Protein AF-A0A496PRT9-F1 (afdb_monomer_lite)

Radius of gyration: 23.36 Å; chains: 1; bounding box: 37×16×67 Å

Foldseek 3Di:
DVVVVVVVVVVVVVVPDDDDQDVCRPPPQPQHDDPVCVVVSNPDLVPPQDPSCVVRPVVCVVND

pLDDT: mean 87.68, std 6.03, range [66.06, 94.0]

Structure (mmCIF, N/CA/C/O backbone):
data_AF-A0A496PRT9-F1
#
_entry.id   AF-A0A496PRT9-F1
#
loop_
_atom_site.group_PDB
_atom_site.id
_atom_site.type_symbol
_atom_site.label_atom_id
_atom_site.label_alt_id
_atom_site.label_comp_id
_atom_site.label_asym_id
_atom_site.label_entity_id
_atom_site.label_seq_id
_atom_site.pdbx_PDB_ins_code
_atom_site.Cartn_x
_atom_site.Cartn_y
_atom_site.Cartn_z
_atom_site.occupancy
_atom_site.B_iso_or_equiv
_atom_site.auth_seq_id
_atom_site.auth_comp_id
_atom_site.auth_asym_id
_atom_site.auth_atom_id
_atom_site.pdbx_PDB_model_num
ATOM 1 N N . MET A 1 1 ? -21.512 -5.559 47.298 1.00 66.06 1 MET A N 1
ATOM 2 C CA . MET A 1 1 ? -21.202 -6.496 46.186 1.00 66.06 1 MET A CA 1
ATOM 3 C C . MET A 1 1 ? -21.151 -5.825 44.808 1.00 66.06 1 MET A C 1
ATOM 5 O O . MET A 1 1 ? -20.442 -6.311 43.942 1.00 66.06 1 MET A O 1
ATOM 9 N N . THR A 1 2 ? -21.841 -4.704 44.581 1.00 84.19 2 THR A N 1
ATOM 10 C CA . THR A 1 2 ? -21.827 -3.953 43.307 1.00 84.19 2 THR A CA 1
ATOM 11 C C . THR A 1 2 ? -20.507 -3.226 43.022 1.00 84.19 2 THR A C 1
ATOM 13 O O . THR A 1 2 ? -20.022 -3.283 41.900 1.00 84.19 2 THR A O 1
ATOM 16 N N . PHE A 1 3 ? -19.873 -2.622 44.031 1.00 84.94 3 PHE A N 1
ATOM 17 C CA . PHE A 1 3 ? -18.602 -1.893 43.881 1.00 84.94 3 PHE A CA 1
ATOM 18 C C . PHE A 1 3 ? -17.444 -2.764 43.354 1.00 84.94 3 PHE A C 1
ATOM 20 O O . PHE A 1 3 ? -16.741 -2.378 42.425 1.00 84.94 3 PHE A O 1
ATOM 27 N N . ALA A 1 4 ? -17.312 -3.990 43.870 1.00 90.38 4 ALA A N 1
ATOM 28 C CA . ALA A 1 4 ? -16.299 -4.945 43.416 1.00 90.38 4 ALA A CA 1
ATOM 29 C C . ALA A 1 4 ? -16.478 -5.356 41.941 1.00 90.38 4 ALA A C 1
ATOM 31 O O . ALA A 1 4 ? -15.495 -5.606 41.250 1.00 90.38 4 ALA A O 1
ATOM 32 N N . ARG A 1 5 ? -17.722 -5.376 41.435 1.00 89.69 5 ARG A N 1
ATOM 33 C CA . ARG A 1 5 ? -18.007 -5.682 40.022 1.00 89.69 5 ARG A CA 1
ATOM 34 C C . ARG A 1 5 ? -17.509 -4.571 39.103 1.00 89.69 5 ARG A C 1
ATOM 36 O O . ARG A 1 5 ? -16.930 -4.875 38.070 1.00 89.69 5 ARG A O 1
ATOM 43 N N . TYR A 1 6 ? -17.680 -3.308 39.492 1.00 92.69 6 TYR A N 1
ATOM 44 C CA . TYR A 1 6 ? -17.166 -2.179 38.712 1.00 92.69 6 TYR A CA 1
ATOM 45 C C . TYR A 1 6 ? -15.638 -2.162 38.669 1.00 92.69 6 TYR A C 1
ATOM 47 O O . TYR A 1 6 ? -15.070 -1.999 37.594 1.00 92.69 6 TYR A O 1
ATOM 55 N N . ILE A 1 7 ? -14.973 -2.421 39.800 1.00 94.00 7 ILE A N 1
ATOM 56 C CA . ILE A 1 7 ? -13.507 -2.548 39.850 1.00 94.00 7 ILE A CA 1
ATOM 57 C C . ILE A 1 7 ? -13.026 -3.670 38.932 1.00 94.00 7 ILE A C 1
ATOM 59 O O . ILE A 1 7 ? -12.088 -3.481 38.165 1.00 94.00 7 ILE A O 1
ATOM 63 N N . PHE A 1 8 ? -13.690 -4.824 38.978 1.00 93.69 8 PHE A N 1
ATOM 64 C CA . PHE A 1 8 ? -13.345 -5.962 38.138 1.00 93.69 8 PHE A CA 1
ATOM 65 C C . PHE A 1 8 ? -13.504 -5.653 36.642 1.00 93.69 8 PHE A C 1
ATOM 67 O O . PHE A 1 8 ? -12.629 -5.986 35.850 1.00 93.69 8 PHE A O 1
ATOM 74 N N . VAL A 1 9 ? -14.574 -4.956 36.250 1.00 92.81 9 VAL A N 1
ATOM 75 C CA . VAL A 1 9 ? -14.782 -4.531 34.856 1.00 92.81 9 VAL A CA 1
ATOM 76 C C . VAL A 1 9 ? -13.710 -3.533 34.411 1.00 92.81 9 VAL A C 1
ATOM 78 O O . VAL A 1 9 ? -13.151 -3.691 33.330 1.00 92.81 9 VAL A O 1
ATOM 81 N N . VAL A 1 10 ? -13.373 -2.547 35.246 1.00 91.56 10 VAL A N 1
ATOM 82 C CA . VAL A 1 10 ? -12.292 -1.591 34.949 1.00 91.56 10 VAL A CA 1
ATOM 83 C C . VAL A 1 10 ? -10.954 -2.315 34.800 1.00 91.56 10 VAL A C 1
ATOM 85 O O . VAL A 1 10 ? -10.223 -2.058 33.850 1.00 91.56 10 VAL A O 1
ATOM 88 N N . PHE A 1 11 ? -10.658 -3.266 35.684 1.00 90.75 11 PHE A N 1
ATOM 89 C CA . PHE A 1 11 ? -9.449 -4.081 35.609 1.00 90.75 11 PHE A CA 1
ATOM 90 C C . PHE A 1 11 ? -9.368 -4.874 34.297 1.00 90.75 11 PHE A C 1
ATOM 92 O O . PHE A 1 11 ? -8.338 -4.839 33.633 1.00 90.75 11 PHE A O 1
ATOM 99 N N . LEU A 1 12 ? -10.459 -5.512 33.861 1.00 90.81 12 LEU A N 1
ATOM 100 C CA . LEU A 1 12 ? -10.495 -6.231 32.581 1.00 90.81 12 LEU A CA 1
ATOM 101 C C . LEU A 1 12 ? -10.256 -5.309 31.376 1.00 90.81 12 LEU A C 1
ATOM 103 O O . LEU A 1 12 ? -9.519 -5.674 30.459 1.00 90.81 12 LEU A O 1
ATOM 107 N N . LEU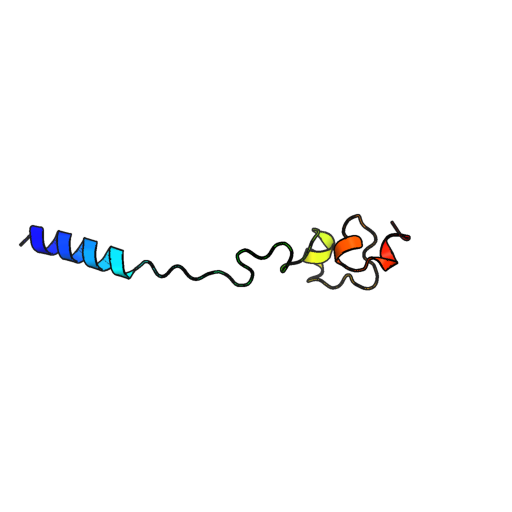 A 1 13 ? -10.828 -4.102 31.384 1.00 88.44 13 LEU A N 1
ATOM 108 C CA . LEU A 1 13 ? -10.641 -3.130 30.302 1.00 88.44 13 LEU A CA 1
ATOM 109 C C . LEU A 1 13 ? -9.186 -2.656 30.191 1.00 88.44 13 LEU A C 1
ATOM 111 O O . LEU A 1 13 ? -8.692 -2.476 29.081 1.00 88.44 13 LEU A O 1
ATOM 115 N N . LEU A 1 14 ? -8.485 -2.514 31.318 1.00 85.50 14 LEU A N 1
ATOM 116 C CA . LEU A 1 14 ? -7.080 -2.094 31.347 1.00 85.50 14 LEU A CA 1
ATOM 117 C C . LEU A 1 14 ? -6.112 -3.156 30.803 1.00 85.50 14 LEU A C 1
ATOM 119 O O . LEU A 1 14 ? -5.042 -2.806 30.320 1.00 85.50 14 LEU A O 1
ATOM 123 N N . ILE A 1 15 ? -6.472 -4.440 30.864 1.00 85.19 15 ILE A N 1
ATOM 124 C CA . ILE A 1 15 ? -5.624 -5.548 30.379 1.00 85.19 15 ILE A CA 1
ATOM 125 C C . ILE A 1 15 ? -5.886 -5.835 28.890 1.00 85.19 15 ILE A C 1
ATOM 127 O O . ILE A 1 15 ? -5.074 -6.459 28.213 1.00 85.19 15 ILE A O 1
ATOM 131 N N . SER A 1 16 ? -7.016 -5.360 28.361 1.00 79.69 16 SER A N 1
ATOM 132 C CA . SER A 1 16 ? -7.456 -5.612 26.983 1.00 79.69 16 SER A CA 1
ATOM 133 C C . SER A 1 16 ? -6.680 -4.812 25.923 1.00 79.69 16 SER A C 1
ATOM 135 O O . SER A 1 16 ? -6.784 -5.111 24.734 1.00 79.69 16 SER A O 1
ATOM 137 N N . SER A 1 17 ? -5.924 -3.780 26.310 1.00 69.75 17 SER A N 1
ATOM 138 C CA . SER A 1 17 ? -5.274 -2.849 25.380 1.00 6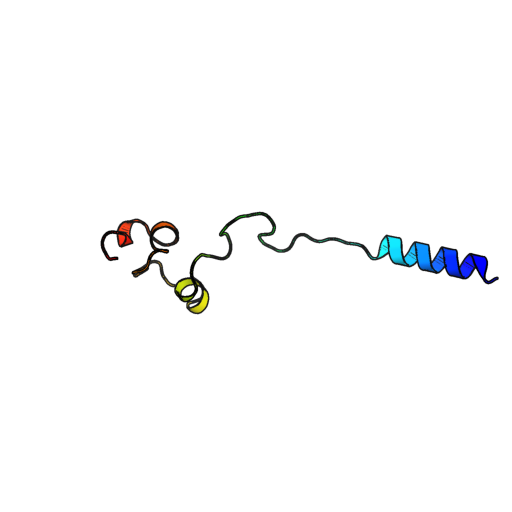9.75 17 SER A CA 1
ATOM 139 C C . SER A 1 17 ? -3.858 -3.284 24.994 1.00 69.75 17 SER A C 1
ATOM 141 O O . SER A 1 17 ? -2.863 -2.679 25.389 1.00 69.75 17 SER A O 1
ATOM 143 N N . VAL A 1 18 ? -3.752 -4.309 24.148 1.00 74.75 18 VAL A N 1
ATOM 144 C CA . VAL A 1 18 ? -2.487 -4.646 23.475 1.00 74.75 18 VAL A CA 1
ATOM 145 C C . VAL A 1 18 ? -2.465 -3.945 22.115 1.00 74.75 18 VAL A C 1
ATOM 147 O O . VAL A 1 18 ? -3.038 -4.430 21.145 1.00 74.75 18 VAL A O 1
ATOM 150 N N . ALA A 1 19 ? -1.853 -2.763 22.032 1.00 74.75 19 ALA A N 1
ATOM 151 C CA . ALA A 1 19 ? -1.666 -2.082 20.752 1.00 74.75 19 ALA A CA 1
ATOM 152 C C . ALA A 1 19 ? -0.463 -2.696 20.019 1.00 74.75 19 ALA A C 1
ATOM 154 O O . ALA A 1 19 ? 0.682 -2.509 20.428 1.00 74.75 19 ALA A O 1
ATOM 155 N N . GLN A 1 20 ? -0.713 -3.445 18.945 1.00 80.69 20 GLN A N 1
ATOM 156 C CA . GLN A 1 20 ? 0.335 -3.995 18.084 1.00 80.69 20 GLN A CA 1
ATOM 157 C C . GLN A 1 20 ? 0.494 -3.107 16.853 1.00 80.69 20 GLN A C 1
ATOM 159 O O . GLN A 1 20 ? -0.477 -2.817 16.154 1.00 80.69 20 GLN A O 1
ATOM 164 N N . ALA A 1 21 ? 1.724 -2.681 16.571 1.00 83.50 21 ALA A N 1
ATOM 165 C CA . ALA A 1 21 ? 2.017 -1.992 15.325 1.00 83.50 21 ALA A CA 1
ATOM 166 C C . ALA A 1 21 ? 1.732 -2.938 14.148 1.00 83.50 21 ALA A C 1
ATOM 168 O O . ALA A 1 21 ? 2.228 -4.067 14.112 1.00 83.50 21 ALA A O 1
ATOM 169 N N . ALA A 1 22 ? 0.925 -2.482 13.187 1.00 82.94 22 ALA A N 1
ATOM 170 C CA . ALA A 1 22 ? 0.745 -3.214 11.943 1.00 82.94 22 ALA A CA 1
ATOM 171 C C . ALA A 1 22 ? 2.091 -3.336 11.212 1.00 82.94 22 ALA A C 1
ATOM 173 O O . ALA A 1 22 ? 2.980 -2.492 11.355 1.00 82.94 22 ALA A O 1
ATOM 174 N N . LYS A 1 23 ? 2.244 -4.379 10.393 1.00 81.12 23 LYS A N 1
ATOM 175 C CA . LYS A 1 23 ? 3.405 -4.491 9.506 1.00 81.12 23 LYS A CA 1
ATOM 176 C C . LYS A 1 23 ? 3.455 -3.237 8.622 1.00 81.12 23 LYS A C 1
ATOM 178 O O . LYS A 1 23 ? 2.451 -2.920 7.990 1.00 81.12 23 LYS A O 1
ATOM 183 N N . TYR A 1 24 ? 4.601 -2.552 8.604 1.00 86.06 24 TYR A N 1
ATOM 184 C CA . TYR A 1 24 ? 4.822 -1.262 7.924 1.00 86.06 24 TYR A CA 1
ATOM 185 C C . TYR A 1 24 ? 4.171 -0.030 8.584 1.00 86.06 24 TYR A C 1
ATOM 187 O O . TYR A 1 24 ? 4.105 1.037 7.977 1.00 86.06 24 TYR A O 1
ATOM 195 N N . ALA A 1 25 ? 3.704 -0.132 9.833 1.00 85.62 25 ALA A N 1
ATOM 196 C CA . ALA A 1 25 ? 3.230 1.036 10.571 1.00 85.62 25 ALA A CA 1
ATOM 197 C C . ALA A 1 25 ? 4.365 2.058 10.765 1.00 85.62 25 ALA A C 1
ATOM 199 O O . ALA A 1 25 ? 5.408 1.736 11.331 1.00 85.62 25 ALA A O 1
ATOM 200 N N . GLY A 1 26 ? 4.136 3.293 10.313 1.00 83.12 26 GLY A N 1
ATOM 201 C CA . GLY A 1 26 ? 5.079 4.406 10.454 1.00 83.12 26 GLY A CA 1
ATOM 202 C C . GLY A 1 26 ? 6.158 4.497 9.372 1.00 83.12 26 GLY A C 1
ATOM 203 O O . GLY A 1 26 ? 6.903 5.472 9.379 1.00 83.12 26 GLY A O 1
ATOM 204 N N . ASP A 1 27 ? 6.224 3.546 8.436 1.00 88.31 27 ASP A N 1
ATOM 205 C CA . ASP A 1 27 ? 7.162 3.595 7.316 1.00 88.31 27 ASP A CA 1
ATOM 206 C C . ASP A 1 27 ? 6.425 3.992 6.029 1.00 88.31 27 ASP A C 1
ATOM 208 O O . ASP A 1 27 ? 5.493 3.329 5.561 1.00 88.31 27 ASP A O 1
ATOM 212 N N . ALA A 1 28 ? 6.785 5.160 5.504 1.00 81.12 28 ALA A N 1
ATOM 213 C CA . ALA A 1 28 ? 6.130 5.711 4.334 1.00 81.12 28 ALA A CA 1
ATOM 214 C C . ALA A 1 28 ? 6.536 4.900 3.100 1.00 81.12 28 ALA A C 1
ATOM 216 O O . ALA A 1 28 ? 7.713 4.673 2.841 1.00 81.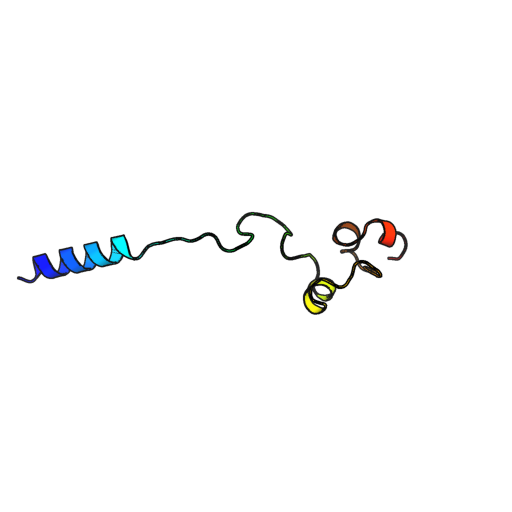12 28 ALA A O 1
ATOM 217 N N . PHE A 1 29 ? 5.540 4.513 2.304 1.00 83.50 29 PHE A N 1
ATOM 218 C CA . PHE A 1 29 ? 5.712 3.808 1.033 1.00 83.50 29 PHE A CA 1
ATOM 2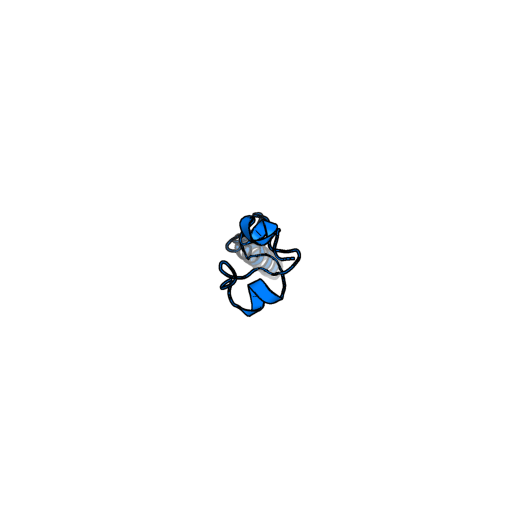19 C C . PHE A 1 29 ? 6.169 2.348 1.102 1.00 83.50 29 PHE A C 1
ATOM 221 O O . PHE A 1 29 ? 6.368 1.757 0.046 1.00 83.50 29 PHE A O 1
ATOM 228 N N . SER A 1 30 ? 6.263 1.692 2.259 1.00 87.38 30 SER A N 1
ATOM 229 C CA . SER A 1 30 ? 6.660 0.267 2.292 1.00 87.38 30 SER A CA 1
ATOM 230 C C . SER A 1 30 ? 5.645 -0.671 1.625 1.00 87.38 30 SER A C 1
ATOM 232 O O . SER A 1 30 ? 5.982 -1.795 1.264 1.00 87.38 30 SER A O 1
ATOM 234 N N . LEU A 1 31 ? 4.399 -0.218 1.458 1.00 87.88 31 LEU A N 1
ATOM 235 C CA . LEU A 1 31 ? 3.332 -0.951 0.768 1.00 87.88 31 LEU A CA 1
ATOM 236 C C . LEU A 1 31 ? 3.322 -0.738 -0.754 1.00 87.88 31 LEU A C 1
ATOM 238 O O . LEU A 1 31 ? 2.589 -1.437 -1.449 1.00 87.88 31 LEU A O 1
ATOM 242 N N . GLY A 1 32 ? 4.103 0.210 -1.276 1.00 90.25 32 GLY A N 1
ATOM 243 C CA . GLY A 1 32 ? 4.048 0.611 -2.680 1.00 90.25 32 GLY A CA 1
ATOM 244 C C . GLY A 1 32 ? 3.380 1.966 -2.913 1.00 90.25 32 GLY A C 1
ATOM 245 O O . GLY A 1 32 ? 2.760 2.550 -2.023 1.00 90.25 32 GLY A O 1
ATOM 246 N N . VAL A 1 33 ? 3.495 2.460 -4.149 1.00 92.44 33 VAL A N 1
ATOM 247 C CA . VAL A 1 33 ? 2.906 3.730 -4.605 1.00 92.44 33 VAL A CA 1
ATOM 248 C C . VAL A 1 33 ? 2.084 3.508 -5.876 1.00 92.44 33 VAL A C 1
ATOM 250 O O . VAL A 1 33 ? 2.511 2.804 -6.785 1.00 92.44 33 VAL A O 1
ATOM 253 N N . GLY A 1 34 ? 0.918 4.151 -5.967 1.00 91.12 34 GLY A N 1
ATOM 254 C CA . GLY A 1 34 ? 0.095 4.179 -7.182 1.00 91.12 34 GLY A CA 1
ATOM 255 C C . GLY A 1 34 ? -0.905 3.034 -7.319 1.00 91.12 34 GLY A C 1
ATOM 256 O O . GLY A 1 34 ? -0.592 1.873 -7.072 1.00 91.12 34 GLY A O 1
ATOM 257 N N . GLY A 1 35 ? -2.113 3.360 -7.792 1.00 92.44 35 GLY A N 1
ATOM 258 C CA . GLY A 1 35 ? -3.201 2.388 -7.951 1.00 92.44 35 GLY A CA 1
ATOM 259 C C . GLY A 1 35 ? -2.856 1.229 -8.890 1.00 92.44 35 GLY A C 1
ATOM 260 O O . GLY A 1 35 ? -3.154 0.084 -8.570 1.00 92.44 35 GLY A O 1
ATOM 261 N N . ARG A 1 36 ? -2.164 1.497 -10.007 1.00 91.44 36 ARG A N 1
ATOM 262 C CA . ARG A 1 36 ? -1.724 0.459 -10.956 1.00 91.44 36 ARG A CA 1
ATOM 263 C C . ARG A 1 36 ? -0.688 -0.484 -10.342 1.00 91.44 36 ARG A C 1
ATOM 265 O O . ARG A 1 36 ? -0.837 -1.696 -10.455 1.00 91.44 36 ARG A O 1
ATOM 272 N N . GLY A 1 37 ? 0.339 0.066 -9.690 1.00 92.38 37 GLY A N 1
ATOM 273 C CA . GLY A 1 37 ? 1.372 -0.722 -9.013 1.00 92.38 37 GLY A CA 1
ATOM 274 C C . GLY A 1 37 ? 0.779 -1.634 -7.946 1.00 92.38 37 GLY A C 1
ATOM 275 O O . GLY A 1 37 ? 1.078 -2.826 -7.917 1.00 92.38 37 GLY A O 1
ATOM 276 N N . LEU A 1 38 ? -0.139 -1.098 -7.141 1.00 93.56 38 LEU A N 1
ATOM 277 C CA . LEU A 1 38 ? -0.845 -1.853 -6.107 1.00 93.56 38 LEU A CA 1
ATOM 278 C C . LEU A 1 38 ? -1.793 -2.914 -6.692 1.00 93.56 38 LEU A C 1
ATOM 280 O O . LEU A 1 38 ? -1.791 -4.046 -6.216 1.00 93.56 38 LEU A O 1
ATOM 284 N N . ALA A 1 39 ? -2.550 -2.598 -7.749 1.00 93.44 39 ALA A N 1
ATOM 285 C CA . ALA A 1 39 ? -3.446 -3.552 -8.417 1.00 93.44 39 ALA A CA 1
ATOM 286 C C . ALA A 1 39 ? -2.695 -4.736 -9.050 1.00 93.44 39 ALA A C 1
ATOM 288 O O . ALA A 1 39 ? -3.227 -5.839 -9.129 1.00 93.44 39 ALA A O 1
ATOM 289 N N . LEU A 1 40 ? -1.447 -4.516 -9.469 1.00 93.00 40 LEU A N 1
ATOM 290 C CA . LEU A 1 40 ? -0.552 -5.550 -9.992 1.00 93.00 40 LEU A CA 1
ATOM 291 C C . LEU A 1 40 ? 0.254 -6.262 -8.891 1.00 93.00 40 LEU A C 1
ATOM 293 O O . LEU A 1 40 ? 1.167 -7.023 -9.205 1.00 93.00 40 LEU A O 1
ATOM 297 N N . GLY A 1 41 ? -0.022 -6.000 -7.609 1.00 92.00 41 GLY A N 1
ATOM 298 C CA . GLY A 1 41 ? 0.714 -6.601 -6.493 1.00 92.00 41 GLY A CA 1
ATOM 299 C C . GLY A 1 41 ? 2.200 -6.221 -6.454 1.00 92.00 41 GLY A C 1
ATOM 300 O O . GLY A 1 41 ? 3.021 -7.003 -5.988 1.00 92.00 41 GLY A O 1
ATOM 301 N N . GLY A 1 42 ? 2.563 -5.048 -6.983 1.00 89.75 42 GLY A N 1
ATOM 302 C CA . GLY A 1 42 ? 3.943 -4.563 -7.082 1.00 89.75 42 GLY A CA 1
ATOM 303 C C . GLY A 1 42 ? 4.706 -5.015 -8.333 1.00 89.75 42 GLY A C 1
ATOM 304 O O . GLY A 1 42 ? 5.872 -4.659 -8.503 1.00 89.75 42 GLY A O 1
ATOM 305 N N . ALA A 1 43 ? 4.073 -5.752 -9.250 1.00 91.50 43 ALA A N 1
ATOM 306 C CA . ALA A 1 43 ? 4.702 -6.238 -10.480 1.00 91.50 43 ALA A CA 1
ATOM 307 C C . ALA A 1 43 ? 4.816 -5.151 -11.574 1.00 91.50 43 ALA A C 1
ATOM 309 O O . ALA A 1 43 ? 4.236 -5.270 -12.653 1.00 91.50 43 ALA A O 1
ATOM 310 N N . VAL A 1 44 ? 5.559 -4.070 -11.309 1.00 91.69 44 VAL A N 1
ATOM 311 C CA . VAL A 1 44 ? 5.669 -2.907 -12.221 1.00 91.69 44 VAL A CA 1
ATOM 312 C C . VAL A 1 44 ? 7.094 -2.477 -12.570 1.00 91.69 44 VAL A C 1
ATOM 314 O O . VAL A 1 44 ? 7.268 -1.530 -13.329 1.00 91.69 44 VAL A O 1
ATOM 317 N N . ILE A 1 45 ? 8.121 -3.202 -12.117 1.00 89.44 45 ILE A N 1
ATOM 318 C CA . ILE A 1 45 ? 9.543 -2.849 -12.315 1.00 89.44 45 ILE A CA 1
ATOM 319 C C . ILE A 1 45 ? 9.917 -2.665 -13.800 1.00 89.44 45 ILE A C 1
ATOM 321 O O . ILE A 1 45 ? 10.663 -1.749 -14.147 1.00 89.44 45 ILE A O 1
ATOM 325 N N . ALA A 1 46 ? 9.393 -3.513 -14.692 1.00 88.75 46 ALA A N 1
ATOM 326 C CA . ALA A 1 46 ? 9.714 -3.475 -16.124 1.00 88.75 46 ALA A CA 1
ATOM 327 C C . ALA A 1 46 ? 8.981 -2.365 -16.902 1.00 88.75 46 ALA A C 1
ATOM 329 O O . ALA A 1 46 ? 9.335 -2.080 -18.048 1.00 88.75 46 ALA A O 1
ATOM 330 N N . GLY A 1 47 ? 7.961 -1.743 -16.308 1.00 84.69 47 GLY A N 1
ATOM 331 C CA . GLY A 1 47 ? 7.135 -0.765 -17.005 1.00 84.69 47 GLY A CA 1
ATOM 332 C C . GLY A 1 47 ? 6.320 0.146 -16.097 1.00 84.69 47 GLY A C 1
ATOM 333 O O . GLY A 1 47 ? 5.087 0.156 -16.217 1.00 84.69 47 GLY A O 1
ATOM 334 N N . PRO A 1 48 ? 6.950 0.931 -15.207 1.00 85.56 48 PRO A N 1
ATOM 335 C CA . PRO A 1 48 ? 6.245 1.996 -14.526 1.00 85.56 48 PRO A CA 1
ATOM 336 C C . PRO A 1 48 ? 6.200 3.204 -15.473 1.00 85.56 48 PRO A C 1
ATOM 338 O O . PRO A 1 48 ? 7.097 4.035 -15.496 1.00 85.56 48 PRO A O 1
ATOM 341 N N . PHE A 1 49 ? 5.180 3.228 -16.330 1.00 87.81 49 PHE A N 1
ATOM 342 C CA . PHE A 1 49 ? 4.942 4.246 -17.361 1.00 87.81 49 PHE A CA 1
ATOM 343 C C . PHE A 1 49 ? 4.005 5.354 -16.853 1.00 87.81 49 PHE A C 1
ATOM 345 O O . PHE A 1 49 ? 3.137 5.828 -17.574 1.00 87.81 49 PHE A O 1
ATOM 352 N N . ASP A 1 50 ? 4.087 5.682 -15.568 1.00 89.12 50 ASP A N 1
ATOM 353 C CA . ASP A 1 50 ? 3.252 6.695 -14.929 1.00 89.12 50 ASP A CA 1
ATOM 354 C C . ASP A 1 50 ? 4.058 7.453 -13.867 1.00 89.12 50 ASP A C 1
ATOM 356 O O . ASP A 1 50 ? 5.192 7.090 -13.552 1.00 89.12 50 ASP A O 1
ATOM 360 N N . ALA A 1 51 ? 3.481 8.508 -13.288 1.00 91.44 51 ALA A N 1
ATOM 361 C CA . ALA A 1 51 ? 4.163 9.382 -12.329 1.00 91.44 51 ALA A CA 1
ATOM 362 C C . ALA A 1 51 ? 4.767 8.658 -11.102 1.00 91.44 51 ALA A C 1
ATOM 364 O O . ALA A 1 51 ? 5.553 9.251 -10.365 1.00 91.44 51 ALA A O 1
ATOM 365 N N . THR A 1 52 ? 4.447 7.380 -10.878 1.00 93.00 52 THR A N 1
ATOM 366 C CA . THR A 1 52 ? 5.031 6.556 -9.812 1.00 93.00 52 THR A CA 1
ATOM 367 C C . THR A 1 52 ? 6.348 5.876 -10.213 1.00 93.00 52 THR A C 1
ATOM 369 O O . THR A 1 52 ? 6.955 5.183 -9.396 1.00 93.00 52 THR A O 1
ATOM 372 N N . ALA A 1 53 ? 6.852 6.116 -11.431 1.00 93.81 53 ALA A N 1
ATOM 373 C CA . ALA A 1 53 ? 8.125 5.592 -11.933 1.00 93.81 53 ALA A CA 1
ATOM 374 C C . ALA A 1 53 ? 9.319 5.897 -11.033 1.00 93.81 53 ALA A C 1
ATOM 376 O O . ALA A 1 53 ? 10.145 5.016 -10.817 1.00 93.81 53 ALA A O 1
ATOM 377 N N . ALA A 1 54 ? 9.381 7.092 -10.443 1.00 92.50 54 ALA A N 1
ATOM 378 C CA . ALA A 1 54 ? 10.450 7.444 -9.509 1.00 92.50 54 ALA A CA 1
ATOM 379 C C . ALA A 1 54 ? 10.502 6.511 -8.282 1.00 92.50 54 ALA A C 1
ATOM 381 O O . ALA A 1 54 ? 11.578 6.285 -7.738 1.00 92.50 54 ALA A O 1
ATOM 382 N N . TYR A 1 55 ? 9.360 5.947 -7.871 1.00 92.75 55 TYR A N 1
ATOM 383 C CA . TYR A 1 55 ? 9.280 4.986 -6.772 1.00 92.75 55 TYR A CA 1
ATOM 384 C C . TYR A 1 55 ? 9.615 3.553 -7.227 1.00 92.75 55 TYR A C 1
ATOM 386 O O . TYR A 1 55 ? 10.378 2.864 -6.557 1.00 92.75 55 TYR A O 1
ATOM 394 N N . TRP A 1 56 ? 9.078 3.097 -8.366 1.0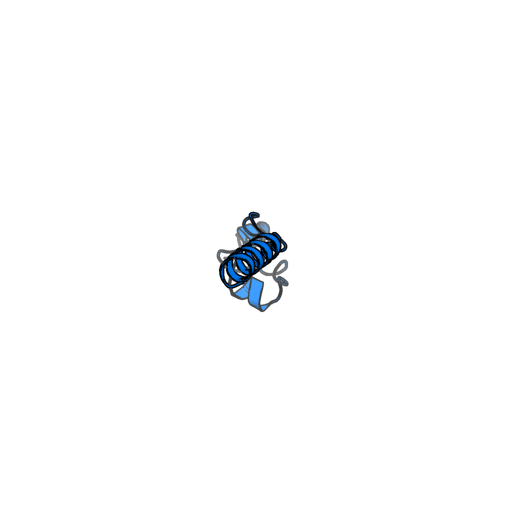0 93.12 56 TRP A N 1
ATOM 395 C CA . TRP A 1 56 ? 9.221 1.697 -8.804 1.00 93.12 56 TRP A CA 1
ATOM 396 C C . TRP A 1 56 ? 10.488 1.397 -9.616 1.00 93.12 56 TRP A C 1
ATOM 398 O O . TRP A 1 56 ? 11.075 0.328 -9.459 1.00 93.12 56 TRP A 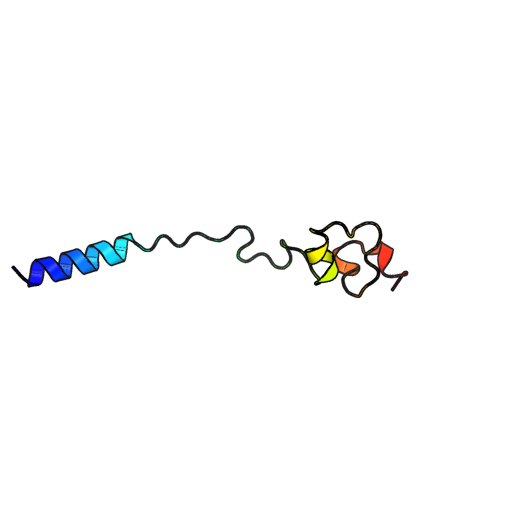O 1
ATOM 408 N N . ASN A 1 57 ? 10.881 2.293 -10.527 1.00 93.69 57 ASN A N 1
ATOM 409 C CA . ASN A 1 57 ? 12.086 2.183 -11.355 1.00 93.69 57 ASN A CA 1
ATOM 410 C C . ASN A 1 57 ? 12.420 3.549 -11.998 1.00 93.69 57 ASN A C 1
ATOM 412 O O . ASN A 1 57 ? 11.872 3.872 -13.060 1.00 93.69 57 ASN A O 1
ATOM 416 N N . PRO A 1 58 ? 13.348 4.335 -11.420 1.00 92.75 58 PRO A N 1
ATOM 417 C CA . PRO A 1 58 ? 13.724 5.650 -11.942 1.00 92.75 58 PRO A CA 1
ATOM 418 C C . PRO A 1 58 ? 14.206 5.654 -13.400 1.00 92.75 58 PRO A C 1
ATOM 420 O O . PRO A 1 58 ? 14.016 6.644 -14.099 1.00 92.75 58 PRO A O 1
ATOM 423 N N . ALA A 1 59 ? 14.764 4.550 -13.916 1.00 91.94 59 ALA A N 1
ATOM 424 C CA . ALA A 1 59 ? 15.161 4.461 -15.327 1.00 91.94 59 ALA A CA 1
ATOM 425 C C . ALA A 1 59 ? 13.958 4.548 -16.292 1.00 91.94 59 ALA A C 1
ATOM 427 O O . ALA A 1 59 ? 14.117 4.894 -17.464 1.00 91.94 59 ALA A O 1
ATOM 428 N N . GLY A 1 60 ? 12.750 4.254 -15.800 1.00 89.19 60 GLY A N 1
ATOM 429 C CA . GLY A 1 60 ? 11.489 4.422 -16.519 1.00 89.19 60 GLY A CA 1
ATOM 430 C C . GLY A 1 60 ? 10.997 5.869 -16.603 1.00 89.19 60 GLY A C 1
ATOM 431 O O . GLY A 1 60 ? 10.092 6.126 -17.387 1.00 89.19 60 GLY A O 1
ATOM 432 N N . MET A 1 61 ? 11.592 6.825 -15.875 1.00 89.94 61 MET A N 1
ATOM 433 C CA . MET A 1 61 ? 11.152 8.233 -15.891 1.00 89.94 61 MET A CA 1
ATOM 434 C C . MET A 1 61 ? 11.248 8.881 -17.277 1.00 89.94 61 MET A C 1
ATOM 436 O O . MET A 1 61 ? 10.465 9.767 -17.594 1.00 89.94 61 MET A O 1
ATOM 440 N N . ASN A 1 62 ? 12.152 8.404 -18.135 1.00 90.38 62 ASN A N 1
ATOM 441 C CA . ASN A 1 62 ? 12.264 8.878 -19.518 1.00 90.38 62 ASN A CA 1
ATOM 442 C C . ASN A 1 62 ? 11.204 8.268 -20.461 1.00 90.38 62 ASN A C 1
ATOM 444 O O . ASN A 1 62 ? 11.256 8.509 -21.664 1.00 90.38 62 ASN A O 1
ATOM 448 N N . ARG A 1 63 ? 10.297 7.426 -19.948 1.00 79.62 63 ARG A N 1
ATOM 449 C CA . ARG A 1 63 ? 9.234 6.734 -20.701 1.00 79.62 63 ARG A CA 1
ATOM 450 C C . ARG A 1 63 ? 7.823 7.170 -20.279 1.00 79.62 63 ARG A C 1
ATOM 452 O O . ARG A 1 63 ? 6.874 6.442 -20.568 1.00 79.62 63 ARG A O 1
ATOM 459 N N . LEU A 1 64 ? 7.719 8.276 -19.540 1.00 76.25 64 LEU A N 1
ATOM 460 C CA . LEU A 1 64 ? 6.453 8.884 -19.122 1.00 76.25 64 LEU A CA 1
ATOM 461 C C . LEU A 1 64 ? 5.762 9.606 -20.277 1.00 76.25 64 LEU A C 1
ATOM 463 O O . LEU A 1 64 ? 6.486 10.197 -21.109 1.00 76.25 64 LEU A O 1
#

Secondary structure (DSSP, 8-state):
-HHHHHHHHHHHHHHS---PPPTTTT-TTTT-SSHHHHHTTT--TT---STTHHHH-GGGGGG-

Sequence (64 aa):
MTFARYIFVVFLLLISSVAQAAKYAGDAFSLGVGGRGLALGGAVIAGPFDATAAYWNPAGMNRL